Protein AF-A0AAU3R0E4-F1 (afdb_monomer_lite)

Sequence (60 aa):
MSASISCPMADCGSNGQSWRTGTSSTVVNLDSSLCLEERSGWPVMGSCEPSKSTQHWAKE

Secondary structure (DSSP, 8-state):
-----B-----TT-TT--EEE-GGG-EEETTT-PEEEEETTEEEEE---TT-GGG--S--

Radius of gyration: 11.61 Å; chains: 1; bounding box: 31×25×31 Å

pLDDT: mean 83.3, std 14.23, range [35.0, 93.81]

Structure (mmCIF, N/CA/C/O backbone):
data_AF-A0AAU3R0E4-F1
#
_entry.id   AF-A0AAU3R0E4-F1
#
loop_
_atom_site.group_PDB
_atom_site.id
_atom_site.type_symbol
_atom_site.label_atom_id
_atom_site.label_alt_id
_atom_site.label_comp_id
_atom_site.label_asym_id
_atom_site.label_entity_id
_atom_site.label_seq_id
_atom_site.pdbx_PDB_ins_code
_atom_site.Cartn_x
_atom_si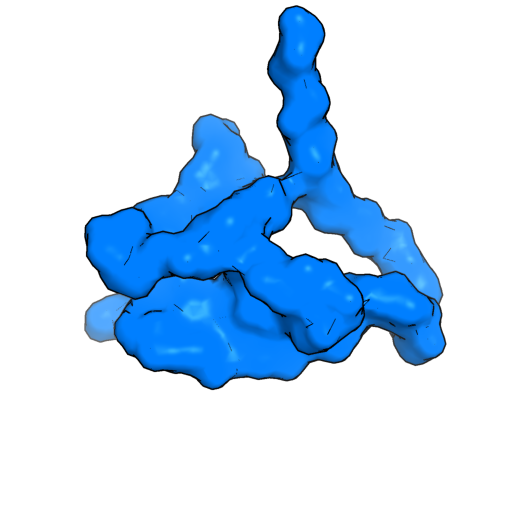te.Cartn_y
_atom_site.Cartn_z
_atom_site.occupancy
_atom_site.B_iso_or_equiv
_atom_site.auth_seq_id
_atom_site.auth_comp_id
_atom_site.auth_asym_id
_atom_site.auth_atom_id
_atom_site.pdbx_PDB_model_num
ATOM 1 N N . MET A 1 1 ? 15.938 17.091 6.499 1.00 35.00 1 MET A N 1
ATOM 2 C CA . MET A 1 1 ? 15.298 17.038 5.167 1.00 35.00 1 MET A CA 1
ATOM 3 C C . MET A 1 1 ? 14.237 15.945 5.231 1.00 35.00 1 MET A C 1
ATOM 5 O O . MET A 1 1 ? 14.613 14.784 5.270 1.00 35.00 1 MET A O 1
ATOM 9 N N . SER A 1 2 ? 12.949 16.283 5.372 1.00 40.25 2 SER A N 1
ATOM 10 C CA . SER A 1 2 ? 11.874 15.274 5.337 1.00 40.25 2 SER A CA 1
ATOM 11 C C . SER A 1 2 ? 11.537 14.975 3.884 1.00 40.25 2 SER A C 1
ATOM 13 O O . SER A 1 2 ? 10.974 15.828 3.204 1.00 40.25 2 SER A O 1
ATOM 15 N N . ALA A 1 3 ? 11.896 13.786 3.402 1.00 44.19 3 ALA A N 1
ATOM 16 C CA . ALA A 1 3 ? 11.361 13.275 2.150 1.00 44.19 3 ALA A CA 1
ATOM 17 C C . ALA A 1 3 ? 9.928 12.802 2.416 1.00 44.19 3 ALA A C 1
ATOM 19 O O . ALA A 1 3 ? 9.704 11.724 2.965 1.00 44.19 3 ALA A O 1
ATOM 20 N N . SER A 1 4 ? 8.950 13.635 2.076 1.00 51.06 4 SER A N 1
ATOM 21 C CA . SER A 1 4 ? 7.586 13.163 1.874 1.00 51.06 4 SER A CA 1
ATOM 22 C C . SER A 1 4 ? 7.615 12.323 0.601 1.00 51.06 4 SER A C 1
ATOM 24 O O . SER A 1 4 ? 7.734 12.874 -0.490 1.00 51.06 4 SER A O 1
ATOM 26 N N . ILE A 1 5 ? 7.595 10.995 0.728 1.00 57.06 5 ILE A N 1
ATOM 27 C CA . ILE A 1 5 ? 7.434 10.100 -0.423 1.00 57.06 5 ILE A CA 1
ATOM 28 C C . ILE A 1 5 ? 5.974 10.242 -0.861 1.00 57.06 5 ILE A C 1
ATOM 30 O O . ILE A 1 5 ? 5.086 9.547 -0.369 1.00 57.06 5 ILE A O 1
ATOM 34 N N . SER A 1 6 ? 5.721 11.240 -1.706 1.00 61.25 6 SER A N 1
ATOM 35 C CA . SER A 1 6 ? 4.443 11.453 -2.378 1.00 61.25 6 SER A CA 1
ATOM 36 C C . SER A 1 6 ? 4.122 10.225 -3.224 1.00 61.25 6 SER A C 1
ATOM 38 O O . SER A 1 6 ? 5.022 9.703 -3.873 1.00 61.25 6 SER A O 1
ATOM 40 N N . CYS A 1 7 ? 2.868 9.769 -3.245 1.00 62.56 7 CYS A N 1
ATOM 41 C CA . CYS A 1 7 ? 2.423 8.755 -4.204 1.00 62.56 7 CYS A CA 1
ATOM 42 C C . CYS A 1 7 ? 2.302 9.421 -5.588 1.00 62.56 7 CYS A C 1
ATOM 44 O O . CYS A 1 7 ? 1.362 10.197 -5.783 1.00 62.56 7 CYS A O 1
ATOM 46 N N . PRO A 1 8 ? 3.239 9.209 -6.534 1.00 67.81 8 PRO A N 1
ATOM 47 C CA . PRO A 1 8 ? 3.139 9.847 -7.838 1.00 67.81 8 PRO A CA 1
ATOM 48 C C . PRO A 1 8 ? 1.961 9.242 -8.606 1.00 67.81 8 PRO A C 1
ATOM 50 O O . PRO A 1 8 ? 1.809 8.022 -8.666 1.00 67.81 8 PRO A O 1
ATOM 53 N N . MET A 1 9 ? 1.128 10.093 -9.203 1.00 77.81 9 MET A N 1
ATOM 54 C CA . MET A 1 9 ? 0.150 9.636 -10.189 1.00 77.81 9 MET A CA 1
ATOM 55 C C . MET A 1 9 ? 0.858 9.452 -11.533 1.00 77.81 9 MET A C 1
ATOM 57 O O . MET A 1 9 ? 1.650 10.303 -11.934 1.00 77.81 9 MET A O 1
ATOM 61 N N . ALA A 1 10 ? 0.581 8.346 -12.216 1.00 81.75 10 ALA A N 1
ATOM 62 C CA . ALA A 1 10 ? 1.152 8.011 -13.516 1.00 81.75 10 ALA A CA 1
ATOM 63 C C . ALA A 1 10 ? 0.084 7.366 -14.412 1.00 81.75 10 ALA A C 1
ATOM 65 O O . ALA A 1 10 ? -0.984 6.984 -13.928 1.00 81.75 10 ALA A O 1
ATOM 66 N N . ASP A 1 11 ? 0.373 7.232 -15.707 1.00 86.44 11 ASP A N 1
ATOM 67 C CA . ASP A 1 11 ? -0.530 6.588 -16.665 1.00 86.44 11 ASP A CA 1
ATOM 68 C C . ASP A 1 11 ? -0.813 5.135 -16.284 1.00 86.44 11 ASP A C 1
ATOM 70 O O . ASP A 1 11 ? 0.090 4.413 -15.848 1.00 86.44 11 ASP A O 1
ATOM 74 N N . CYS A 1 12 ? -2.060 4.696 -16.460 1.00 84.06 12 CYS A N 1
ATOM 75 C CA . CYS A 1 12 ? -2.487 3.346 -16.097 1.00 84.06 12 CYS A CA 1
ATOM 76 C C . CYS A 1 12 ? -1.628 2.284 -16.802 1.00 84.06 12 CYS A C 1
ATOM 78 O O . CYS A 1 12 ? -1.417 2.346 -18.013 1.00 84.06 12 CYS A O 1
ATOM 80 N N . GLY A 1 13 ? -1.142 1.307 -16.035 1.00 83.56 13 GLY A N 1
ATOM 81 C CA . GLY A 1 13 ? -0.231 0.268 -16.525 1.00 83.56 13 GLY A CA 1
ATOM 82 C C . GLY A 1 13 ? 1.256 0.600 -16.367 1.00 83.56 13 GLY A C 1
ATOM 83 O O . GLY A 1 13 ? 2.095 -0.210 -16.755 1.00 83.56 13 GLY A O 1
ATOM 84 N N . SER A 1 14 ? 1.598 1.747 -15.771 1.00 83.25 14 SER A N 1
ATOM 85 C CA . SER A 1 14 ? 2.976 2.023 -15.350 1.00 83.25 14 SER A CA 1
ATOM 86 C C . SER A 1 14 ? 3.355 1.231 -14.091 1.00 83.25 14 SER A C 1
ATOM 88 O O . SER A 1 14 ? 2.499 0.831 -13.299 1.00 83.25 14 SER A O 1
ATOM 90 N N . ASN A 1 15 ? 4.661 1.051 -13.878 1.00 81.56 15 ASN A N 1
ATOM 91 C CA . ASN A 1 15 ? 5.208 0.394 -12.687 1.00 81.56 15 ASN A CA 1
ATOM 92 C C . ASN A 1 15 ? 4.800 1.135 -11.401 1.00 81.56 15 ASN A C 1
ATOM 94 O O . ASN A 1 15 ? 4.673 2.361 -11.397 1.00 81.56 15 ASN A O 1
ATOM 98 N N . GLY A 1 16 ? 4.639 0.407 -10.295 1.00 83.31 16 GLY A N 1
ATOM 99 C CA . GLY A 1 16 ? 4.278 0.999 -9.001 1.00 83.31 16 GLY A CA 1
ATOM 100 C C . GLY A 1 16 ? 2.780 1.218 -8.784 1.00 83.31 16 GLY A C 1
ATOM 101 O O . GLY A 1 16 ? 2.407 1.866 -7.807 1.00 83.31 16 GLY A O 1
ATOM 102 N N . GLN A 1 17 ? 1.920 0.699 -9.663 1.00 87.38 17 GLN A N 1
ATOM 103 C CA . GLN A 1 17 ? 0.458 0.823 -9.568 1.00 87.38 17 GLN A CA 1
ATOM 104 C C . GLN A 1 17 ? -0.243 -0.479 -9.177 1.00 87.38 17 GLN A C 1
ATOM 106 O O . GLN A 1 17 ? -1.473 -0.544 -9.179 1.00 87.38 17 GLN A O 1
ATOM 111 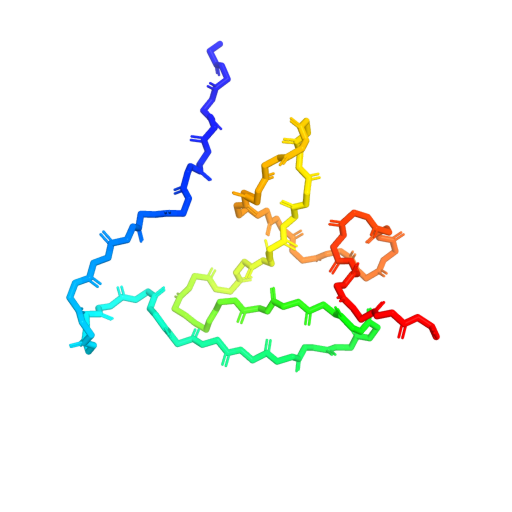N N . SER A 1 18 ? 0.514 -1.524 -8.853 1.00 91.38 18 SER A N 1
ATOM 112 C CA . SER A 1 18 ? -0.062 -2.789 -8.420 1.00 91.38 18 SER A CA 1
ATOM 113 C C . SER A 1 18 ? -0.286 -2.745 -6.911 1.00 91.38 18 SER A C 1
ATOM 115 O O . SER A 1 18 ? 0.666 -2.617 -6.144 1.00 91.38 18 SER A O 1
ATOM 117 N N . TRP A 1 19 ? -1.538 -2.860 -6.466 1.00 91.31 19 TRP A N 1
ATOM 118 C CA . TRP A 1 19 ? -1.907 -2.759 -5.049 1.00 91.31 19 TRP A CA 1
ATOM 119 C C . TRP A 1 19 ? -2.695 -3.983 -4.585 1.00 91.31 19 TRP A C 1
ATOM 121 O O . TRP A 1 19 ? -3.423 -4.600 -5.362 1.00 91.31 19 TRP A O 1
ATOM 131 N N . ARG A 1 20 ? -2.590 -4.314 -3.296 1.00 93.50 20 ARG A N 1
ATOM 132 C CA . ARG A 1 20 ? -3.453 -5.299 -2.631 1.00 93.50 20 ARG A CA 1
ATOM 133 C C . ARG A 1 20 ? -3.881 -4.818 -1.253 1.00 93.50 20 ARG A C 1
ATOM 135 O O . ARG A 1 20 ? -3.147 -4.084 -0.594 1.00 93.50 20 ARG A O 1
ATOM 142 N N . THR A 1 21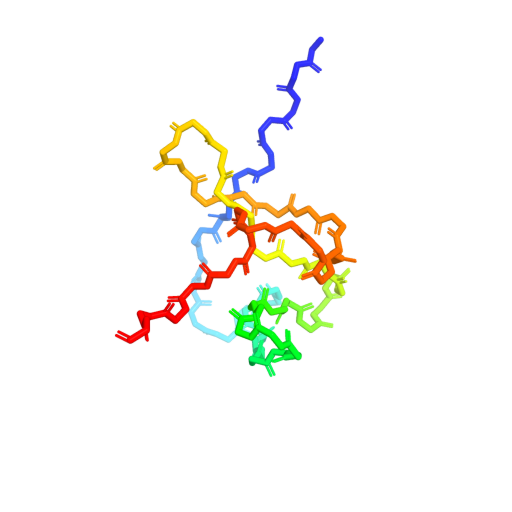 ? -5.007 -5.322 -0.770 1.00 91.25 21 THR A N 1
ATOM 143 C CA . THR A 1 21 ? -5.359 -5.221 0.649 1.00 91.25 21 THR A CA 1
ATOM 144 C C . THR A 1 21 ? -4.620 -6.311 1.426 1.00 91.25 21 THR A C 1
ATOM 146 O O . THR A 1 21 ? -4.665 -7.486 1.060 1.00 91.25 21 THR A O 1
ATOM 149 N N . GLY A 1 22 ? -3.880 -5.912 2.455 1.00 85.12 22 GLY A N 1
ATOM 150 C CA . GLY A 1 22 ? -3.163 -6.796 3.365 1.00 85.12 22 GLY A CA 1
ATOM 151 C C . GLY A 1 22 ? -3.989 -7.175 4.594 1.00 85.12 22 GLY A C 1
ATOM 152 O O . GLY A 1 22 ? -5.200 -6.961 4.665 1.00 85.12 22 GLY A O 1
ATOM 153 N N . THR A 1 23 ? -3.313 -7.734 5.596 1.00 82.31 23 THR A N 1
ATOM 154 C CA . THR A 1 23 ? -3.907 -8.003 6.912 1.00 82.31 23 THR A CA 1
ATOM 155 C C . THR A 1 23 ? -4.271 -6.696 7.617 1.00 82.31 23 THR A C 1
ATOM 157 O O . THR A 1 23 ? -3.603 -5.680 7.410 1.00 82.31 23 THR A O 1
ATOM 160 N N . SER A 1 24 ? -5.298 -6.724 8.470 1.00 83.88 24 SER A N 1
ATOM 161 C CA . SER A 1 24 ? -5.731 -5.559 9.263 1.00 83.88 24 SER A CA 1
ATOM 162 C C . SER A 1 24 ? -6.058 -4.322 8.417 1.00 83.88 24 SER A C 1
ATOM 164 O O . SER A 1 24 ? -5.743 -3.203 8.803 1.00 83.88 24 SER A O 1
ATOM 166 N N . SER A 1 25 ? -6.652 -4.517 7.235 1.00 89.31 25 SER A N 1
ATOM 167 C CA . SER A 1 25 ? -7.104 -3.418 6.365 1.00 89.31 25 SER A CA 1
ATOM 168 C C . SER A 1 25 ? -5.990 -2.483 5.873 1.00 89.31 25 SER A C 1
ATOM 170 O O . SER A 1 25 ? -6.242 -1.320 5.549 1.00 89.31 25 SER A O 1
ATOM 172 N N . THR A 1 26 ? -4.760 -2.998 5.795 1.00 92.50 26 THR A N 1
ATOM 173 C CA . THR A 1 26 ? -3.620 -2.296 5.194 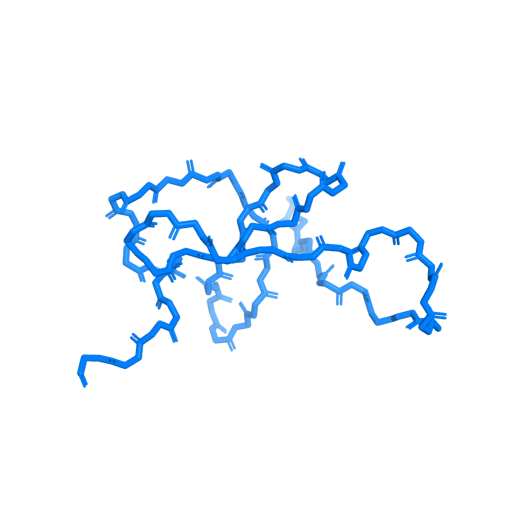1.00 92.50 26 THR A CA 1
ATOM 174 C C . THR A 1 26 ? -3.700 -2.300 3.669 1.00 92.50 26 THR A C 1
ATOM 176 O O . THR A 1 26 ? -4.250 -3.225 3.072 1.00 92.50 26 THR A O 1
ATOM 179 N N . VAL A 1 27 ? -3.142 -1.281 3.015 1.00 93.62 27 VAL A N 1
ATOM 180 C CA . VAL A 1 27 ? -3.037 -1.209 1.546 1.00 93.62 27 VAL A CA 1
ATOM 181 C C . VAL A 1 27 ? -1.566 -1.299 1.164 1.00 93.62 27 VAL A C 1
ATOM 183 O O . VAL A 1 27 ? -0.785 -0.429 1.532 1.00 93.62 27 VAL A O 1
ATOM 186 N N . VAL A 1 28 ? -1.182 -2.358 0.452 1.00 93.81 28 VAL A N 1
ATOM 187 C CA . VAL A 1 28 ? 0.212 -2.691 0.124 1.00 93.81 28 VAL A CA 1
ATOM 188 C C . VAL A 1 28 ? 0.468 -2.468 -1.361 1.00 93.81 28 VAL A C 1
ATOM 190 O O . VAL A 1 28 ? -0.267 -2.990 -2.199 1.00 93.81 28 VAL A O 1
ATOM 193 N N . ASN A 1 29 ? 1.537 -1.752 -1.686 1.00 92.75 29 ASN A N 1
ATOM 194 C CA . ASN A 1 29 ? 2.077 -1.635 -3.032 1.00 92.75 29 ASN A CA 1
ATOM 195 C C . ASN A 1 29 ? 2.929 -2.873 -3.351 1.00 92.75 29 ASN A C 1
ATOM 197 O O . ASN A 1 29 ? 3.885 -3.173 -2.638 1.00 92.75 29 ASN A O 1
ATOM 201 N N . LEU A 1 30 ? 2.588 -3.610 -4.403 1.00 91.88 30 LEU A N 1
ATOM 202 C CA . LEU A 1 30 ? 3.250 -4.867 -4.754 1.00 91.88 30 LEU A CA 1
ATOM 203 C C . LEU A 1 30 ? 4.640 -4.656 -5.357 1.00 91.88 30 LEU A C 1
ATOM 205 O O . LEU A 1 30 ? 5.508 -5.501 -5.164 1.00 91.88 30 LEU A O 1
ATOM 209 N N . ASP A 1 31 ? 4.864 -3.534 -6.040 1.00 90.19 31 ASP A N 1
ATOM 210 C CA . ASP A 1 31 ? 6.154 -3.219 -6.654 1.00 90.19 31 ASP A CA 1
ATOM 211 C C . ASP A 1 31 ? 7.218 -2.864 -5.604 1.00 90.19 31 ASP A C 1
ATOM 213 O O . ASP A 1 31 ? 8.362 -3.304 -5.689 1.00 90.19 31 ASP A O 1
ATOM 217 N N . SER A 1 32 ? 6.845 -2.071 -4.594 1.00 89.50 32 SER A N 1
ATOM 218 C CA . SER A 1 32 ? 7.767 -1.592 -3.551 1.00 89.50 32 SER A CA 1
ATOM 219 C C . SER A 1 32 ? 7.700 -2.382 -2.243 1.00 89.50 32 SER A C 1
ATOM 221 O O . SER A 1 32 ? 8.566 -2.220 -1.387 1.00 89.50 32 SER A O 1
ATOM 223 N N . SER A 1 33 ? 6.684 -3.232 -2.067 1.00 91.81 33 SER A N 1
ATOM 224 C CA . SER A 1 33 ? 6.371 -3.902 -0.795 1.00 91.81 33 SER A CA 1
ATOM 225 C C . SER A 1 33 ? 6.156 -2.937 0.387 1.00 91.81 33 SER A C 1
ATOM 227 O O . SER A 1 33 ? 6.299 -3.331 1.545 1.00 91.81 33 SER A O 1
ATOM 229 N N . LEU A 1 34 ? 5.802 -1.678 0.104 1.00 92.88 34 LEU A N 1
ATOM 230 C CA . LEU A 1 34 ? 5.472 -0.651 1.095 1.00 92.88 34 LEU A CA 1
ATOM 231 C C . LEU A 1 34 ? 3.959 -0.538 1.296 1.00 92.88 34 LEU A C 1
ATOM 233 O O . LEU A 1 34 ? 3.170 -0.903 0.425 1.00 92.88 34 LEU A O 1
ATOM 237 N N . CYS A 1 35 ? 3.556 -0.009 2.446 1.00 93.31 35 CYS A N 1
ATOM 238 C CA . CYS A 1 35 ? 2.165 0.230 2.797 1.00 93.31 35 CYS A CA 1
ATOM 239 C C . CYS A 1 35 ? 1.796 1.705 2.648 1.00 93.31 35 CYS A C 1
ATOM 241 O O . CYS A 1 35 ? 2.620 2.595 2.871 1.00 93.31 35 CYS A O 1
ATOM 243 N N . LEU A 1 36 ? 0.537 1.952 2.298 1.00 92.81 36 LEU A N 1
ATOM 244 C CA . LEU A 1 36 ? -0.057 3.279 2.315 1.00 92.81 36 LEU A CA 1
ATOM 245 C C . LEU A 1 36 ? -0.278 3.708 3.771 1.00 92.81 36 LEU A C 1
ATOM 247 O O . LEU A 1 36 ? -1.017 3.062 4.513 1.00 92.81 36 LEU A O 1
ATOM 251 N N . GLU A 1 37 ? 0.364 4.795 4.170 1.00 93.31 37 GLU A N 1
ATOM 252 C CA . GLU A 1 37 ? 0.302 5.393 5.502 1.00 93.31 37 GLU A CA 1
ATOM 253 C C . GLU A 1 37 ? -0.292 6.799 5.391 1.00 93.31 37 GLU A C 1
ATOM 255 O O . GLU A 1 37 ? 0.052 7.560 4.489 1.00 93.31 37 GLU A O 1
ATOM 260 N N . GLU A 1 38 ? -1.181 7.166 6.305 1.00 91.81 38 GLU A N 1
ATOM 261 C CA . GLU A 1 38 ? -1.596 8.553 6.486 1.00 91.81 38 GLU A CA 1
ATOM 262 C C . GLU A 1 38 ? -0.532 9.306 7.291 1.00 91.81 38 GLU A C 1
ATOM 264 O O . GLU A 1 38 ? -0.160 8.909 8.399 1.00 91.81 38 GLU A O 1
ATOM 269 N N . ARG A 1 39 ? -0.037 10.408 6.726 1.00 90.31 39 ARG A N 1
ATOM 270 C CA . ARG A 1 39 ? 0.832 11.351 7.422 1.00 90.31 39 ARG A CA 1
ATOM 271 C C . ARG A 1 39 ? 0.382 12.780 7.147 1.00 90.31 39 ARG A C 1
ATOM 273 O O . ARG A 1 39 ? 0.508 13.279 6.030 1.00 90.31 39 ARG A O 1
ATOM 280 N N . SER A 1 40 ? -0.054 13.467 8.201 1.00 88.62 40 SER A N 1
ATOM 281 C CA . SER A 1 40 ? -0.460 14.878 8.148 1.00 88.62 40 SER A CA 1
ATOM 282 C C . SER A 1 40 ? -1.594 15.144 7.145 1.00 88.62 40 SER A C 1
ATOM 284 O O . SER A 1 40 ? -1.585 16.153 6.441 1.00 88.62 40 SER A O 1
ATOM 286 N N . GLY A 1 41 ? -2.561 14.231 7.071 1.00 86.81 41 GLY A N 1
ATOM 287 C CA . GLY A 1 41 ? -3.717 14.286 6.179 1.00 86.81 41 GLY A CA 1
ATOM 288 C C . GLY A 1 41 ? -3.438 13.829 4.746 1.00 86.81 41 GLY A C 1
ATOM 289 O O . GLY A 1 41 ? -4.339 13.908 3.914 1.00 86.81 41 GLY A O 1
ATOM 290 N N . TRP A 1 42 ? -2.226 13.353 4.443 1.00 86.69 42 TRP A N 1
ATOM 291 C CA . TRP A 1 42 ? -1.838 12.912 3.103 1.00 86.69 42 TRP A CA 1
ATOM 292 C C . TRP A 1 42 ? -1.413 11.441 3.078 1.00 86.69 42 TRP A C 1
ATOM 294 O O . TRP A 1 42 ? -0.703 10.997 3.982 1.00 86.69 42 TRP A O 1
ATOM 304 N N . PRO A 1 43 ? -1.787 10.685 2.030 1.00 89.38 43 PRO A N 1
ATOM 305 C CA . PRO A 1 43 ? -1.280 9.339 1.819 1.00 89.38 43 PRO A CA 1
ATOM 306 C C . PRO A 1 43 ? 0.187 9.376 1.376 1.00 89.38 43 PRO A C 1
ATOM 308 O O . PRO A 1 43 ? 0.549 10.001 0.375 1.00 89.38 43 PRO A O 1
ATOM 311 N N . VAL A 1 44 ? 1.032 8.663 2.108 1.00 91.69 44 VAL A N 1
ATOM 312 C CA . VAL A 1 44 ? 2.455 8.465 1.824 1.00 91.69 44 VAL A CA 1
ATOM 313 C C . VAL A 1 44 ? 2.780 6.974 1.831 1.00 91.69 44 VAL A C 1
ATOM 315 O O . VAL A 1 44 ? 2.015 6.168 2.355 1.00 91.69 44 VAL A O 1
ATOM 318 N N . MET A 1 45 ? 3.919 6.586 1.259 1.00 91.38 45 MET A N 1
ATOM 319 C CA . MET A 1 45 ? 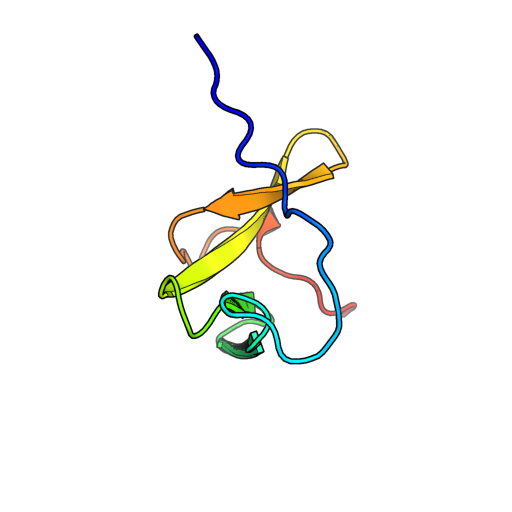4.405 5.208 1.388 1.00 91.38 45 MET A CA 1
ATOM 320 C C . MET A 1 45 ? 5.309 5.053 2.613 1.00 91.38 45 MET A C 1
ATOM 322 O O . MET A 1 45 ? 6.186 5.884 2.857 1.00 91.38 45 MET A O 1
ATOM 326 N N . GLY A 1 46 ? 5.121 3.967 3.360 1.00 91.88 46 GLY A N 1
ATOM 327 C CA . GLY A 1 46 ? 5.912 3.621 4.539 1.00 91.88 46 GLY A CA 1
ATOM 328 C C . GLY A 1 46 ? 6.095 2.113 4.697 1.00 91.88 46 GLY A C 1
ATOM 329 O O . GLY A 1 46 ? 5.490 1.316 3.983 1.00 91.88 46 GLY A O 1
ATOM 330 N N . SER A 1 47 ? 6.950 1.703 5.634 1.00 93.31 47 SER A N 1
ATOM 331 C CA . SER A 1 47 ? 7.102 0.286 5.982 1.00 93.31 47 SER A CA 1
ATOM 332 C C . SER A 1 47 ? 5.779 -0.285 6.488 1.00 93.31 47 SER A C 1
ATOM 334 O O . SER A 1 47 ? 5.089 0.362 7.273 1.00 93.31 47 SER A O 1
ATOM 336 N N . CYS A 1 48 ? 5.434 -1.497 6.059 1.00 91.50 48 CYS A N 1
ATOM 337 C CA . CYS A 1 48 ? 4.211 -2.159 6.496 1.00 91.50 48 CYS A CA 1
ATOM 338 C C . CYS A 1 48 ? 4.278 -2.556 7.972 1.00 91.50 48 CYS A C 1
ATOM 340 O O . CYS A 1 48 ? 5.064 -3.424 8.354 1.00 91.50 48 CYS A O 1
ATOM 342 N N . GLU A 1 49 ? 3.419 -1.952 8.789 1.00 91.69 49 GLU A N 1
ATOM 343 C CA . GLU A 1 49 ? 3.344 -2.191 10.229 1.00 91.69 49 GLU A CA 1
ATOM 344 C C . GLU A 1 49 ? 1.876 -2.411 10.633 1.00 91.69 49 GLU A C 1
ATOM 346 O O . GLU A 1 49 ? 1.122 -1.447 10.762 1.00 91.69 49 GLU A O 1
ATOM 351 N N . PRO A 1 50 ? 1.437 -3.666 10.865 1.00 84.00 50 PRO A N 1
ATOM 352 C CA . PRO A 1 50 ? 0.028 -3.986 11.127 1.00 84.00 50 PRO A CA 1
ATOM 353 C C . PRO A 1 50 ? -0.557 -3.296 12.364 1.00 84.00 50 PRO A C 1
ATOM 355 O O . PRO A 1 50 ? -1.769 -3.120 12.456 1.00 84.00 50 PRO A O 1
ATOM 358 N N . SER A 1 51 ? 0.296 -2.928 13.320 1.00 88.81 51 SER A N 1
ATOM 359 C CA . SER A 1 51 ? -0.062 -2.222 14.551 1.00 88.81 51 SER A CA 1
ATOM 360 C C . SER A 1 51 ? -0.280 -0.717 14.359 1.00 88.81 51 SER A C 1
ATOM 362 O O . SER A 1 51 ? -0.793 -0.070 15.270 1.00 88.81 51 SER A O 1
ATOM 364 N N . LYS A 1 52 ? 0.094 -0.139 13.209 1.00 90.62 52 LYS A N 1
ATOM 365 C CA . LYS A 1 52 ? -0.121 1.282 12.924 1.00 90.62 52 LYS A CA 1
ATOM 366 C C . LYS A 1 52 ? -1.532 1.524 12.406 1.00 90.62 52 LYS A C 1
ATOM 368 O O . LYS A 1 52 ? -1.846 1.202 11.263 1.00 90.62 52 LYS A O 1
ATOM 373 N N . SER A 1 53 ? -2.344 2.195 13.215 1.00 91.38 53 SER A N 1
ATOM 374 C CA . SER A 1 53 ? -3.691 2.632 12.827 1.00 91.38 53 SER A CA 1
ATOM 375 C C . SER A 1 53 ? -3.693 3.586 11.630 1.00 91.38 53 SER A C 1
ATOM 377 O O . SER A 1 53 ? -4.632 3.573 10.844 1.00 91.38 53 SER A O 1
ATOM 379 N N . THR A 1 54 ? -2.623 4.362 11.425 1.00 92.56 54 THR A N 1
ATOM 380 C CA . THR A 1 54 ? -2.468 5.246 10.255 1.00 92.56 54 THR A CA 1
ATOM 381 C C . THR A 1 54 ? -2.317 4.491 8.931 1.00 92.56 54 THR A C 1
ATOM 383 O O . THR A 1 54 ? -2.347 5.111 7.873 1.00 92.56 54 THR A O 1
ATOM 386 N N . GLN A 1 55 ? -2.149 3.165 8.960 1.00 93.69 55 GLN A N 1
ATOM 387 C CA . GLN A 1 55 ? -2.117 2.313 7.769 1.00 93.69 55 GLN A CA 1
ATOM 388 C C . GLN A 1 55 ? -3.432 1.547 7.557 1.00 93.69 55 GLN A C 1
ATOM 390 O O . GLN A 1 55 ? -3.509 0.729 6.643 1.00 93.69 55 GLN A O 1
ATOM 395 N N . HIS A 1 56 ? -4.461 1.767 8.385 1.00 93.06 56 HIS A N 1
ATOM 396 C CA . HIS A 1 56 ? -5.752 1.078 8.286 1.00 93.06 56 HIS A CA 1
ATOM 397 C C . HIS A 1 56 ? -6.747 1.952 7.519 1.00 93.06 56 HIS A C 1
ATOM 399 O O . HIS A 1 56 ? -7.115 3.031 7.973 1.00 93.06 56 HIS A O 1
ATOM 405 N N . TRP A 1 57 ? -7.186 1.487 6.347 1.00 89.06 57 TRP A N 1
ATOM 406 C CA . TRP A 1 57 ? -8.001 2.295 5.423 1.00 89.06 57 TRP A CA 1
ATOM 407 C C . TRP A 1 57 ? -9.456 1.832 5.288 1.00 89.06 57 TRP A C 1
ATOM 409 O O . TRP A 1 57 ? -10.257 2.500 4.632 1.00 89.06 57 TRP A O 1
ATOM 419 N N . ALA A 1 58 ? -9.824 0.700 5.891 1.00 83.06 58 ALA A N 1
ATOM 420 C CA . ALA A 1 58 ? -11.221 0.282 5.949 1.00 83.06 58 ALA A CA 1
ATOM 421 C C . ALA A 1 58 ? -11.957 1.062 7.044 1.00 83.06 58 ALA A C 1
ATOM 423 O O . ALA A 1 58 ? -11.426 1.245 8.138 1.00 83.06 58 ALA A O 1
ATOM 424 N N . LYS A 1 59 ? -13.192 1.485 6.755 1.00 63.75 59 LYS A N 1
ATOM 425 C CA . LYS A 1 59 ? -14.124 1.886 7.810 1.00 63.75 59 LYS A CA 1
ATOM 426 C C . LYS A 1 59 ? -14.573 0.634 8.558 1.00 63.75 59 LYS A C 1
ATOM 428 O O . LYS A 1 59 ? -14.876 -0.368 7.911 1.00 63.75 59 LYS A O 1
ATOM 433 N N . GLU A 1 60 ? -14.588 0.724 9.884 1.00 58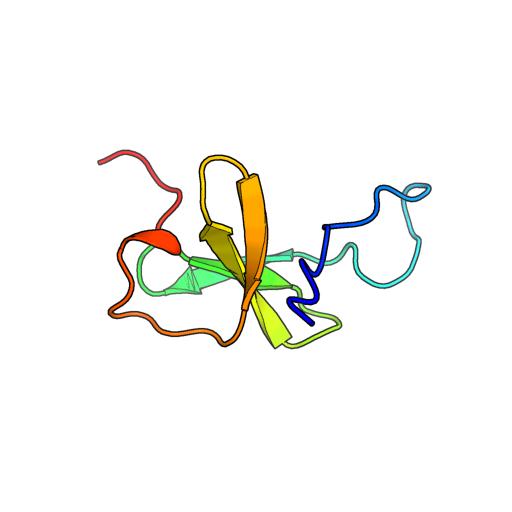.16 60 GLU A N 1
ATOM 434 C CA . GLU A 1 60 ? -15.332 -0.209 10.737 1.00 58.16 60 GLU A CA 1
ATOM 435 C C . GLU A 1 60 ? -16.827 -0.207 10.387 1.00 58.16 60 GLU A C 1
ATOM 437 O O . GLU A 1 60 ? -17.348 0.870 9.996 1.00 58.16 60 GLU A O 1
#

Foldseek 3Di:
DDPQQAPDDDPPPDQQPDWDQDPQQWIAGPRVRWTFFDDPNHTGTDHDDNPDPRRHDDDD